Protein AF-A0A812X4E8-F1 (afdb_monomer_lite)

Structure (mmCIF, N/CA/C/O backbone):
data_AF-A0A812X4E8-F1
#
_entry.id   AF-A0A812X4E8-F1
#
loop_
_atom_site.group_PDB
_atom_site.id
_atom_site.type_symbol
_atom_site.label_atom_id
_atom_site.label_alt_id
_atom_site.label_comp_id
_atom_site.label_asym_id
_atom_site.label_entity_id
_atom_site.label_seq_id
_atom_site.pdbx_PDB_ins_code
_atom_site.Cartn_x
_atom_site.Cartn_y
_atom_site.Cartn_z
_atom_site.occupancy
_atom_site.B_iso_or_equiv
_atom_site.auth_seq_id
_atom_site.auth_comp_id
_atom_site.auth_asym_id
_atom_site.auth_atom_id
_atom_site.pdbx_PDB_model_num
ATOM 1 N N . PRO A 1 1 ? -11.364 15.579 7.962 1.00 72.31 1 PRO A N 1
ATOM 2 C CA . PRO A 1 1 ? -11.335 14.097 8.031 1.00 72.31 1 PRO A CA 1
ATOM 3 C C . PRO A 1 1 ? -11.222 13.561 6.602 1.00 72.31 1 PRO A C 1
ATOM 5 O O . PRO A 1 1 ? -11.604 14.289 5.688 1.00 72.31 1 PRO A O 1
ATOM 8 N N . PHE A 1 2 ? -10.672 12.362 6.414 1.00 85.88 2 PHE A N 1
ATOM 9 C CA . PHE A 1 2 ? -10.497 11.747 5.096 1.00 85.88 2 PHE A CA 1
ATOM 10 C C . PHE A 1 2 ? -10.961 10.290 5.150 1.00 85.88 2 PHE A C 1
ATOM 12 O O . PHE A 1 2 ? -10.581 9.568 6.069 1.00 85.88 2 PHE A O 1
ATOM 19 N N . ASP A 1 3 ? -11.731 9.860 4.152 1.00 88.94 3 ASP A N 1
ATOM 20 C CA . ASP A 1 3 ? -12.248 8.486 4.047 1.00 88.94 3 ASP A CA 1
ATOM 21 C C . ASP A 1 3 ? -11.206 7.499 3.497 1.00 88.94 3 ASP A C 1
ATOM 23 O O . ASP A 1 3 ? -11.354 6.279 3.611 1.00 88.94 3 ASP A O 1
ATOM 27 N N . GLY A 1 4 ? -10.120 8.010 2.916 1.00 92.38 4 GLY A N 1
ATOM 28 C CA . GLY A 1 4 ? -9.030 7.186 2.427 1.00 92.38 4 GLY A CA 1
ATOM 29 C C . GLY A 1 4 ? -7.726 7.939 2.207 1.00 92.38 4 GLY A C 1
ATOM 30 O O . GLY A 1 4 ? -7.680 9.170 2.226 1.00 92.38 4 GLY A O 1
ATOM 31 N N . ILE A 1 5 ? -6.655 7.173 2.011 1.00 95.38 5 ILE A N 1
ATOM 32 C CA . ILE A 1 5 ? -5.296 7.667 1.796 1.00 95.38 5 ILE A CA 1
ATOM 33 C C . ILE A 1 5 ? -4.703 6.970 0.577 1.00 95.38 5 ILE A C 1
ATOM 35 O O . ILE A 1 5 ? -4.732 5.746 0.482 1.00 95.38 5 ILE A O 1
ATOM 39 N N . LEU A 1 6 ? -4.100 7.749 -0.318 1.00 97.38 6 LEU A N 1
ATOM 40 C CA . LEU A 1 6 ? -3.219 7.244 -1.363 1.00 97.38 6 LEU A CA 1
ATOM 41 C C . LEU A 1 6 ? -1.789 7.677 -1.044 1.00 97.38 6 LEU A C 1
ATOM 43 O O . LEU A 1 6 ? -1.510 8.867 -0.902 1.00 97.38 6 LEU A O 1
ATOM 47 N N . GLY A 1 7 ? -0.887 6.708 -0.930 1.00 98.19 7 GLY A N 1
ATOM 48 C CA . GLY A 1 7 ? 0.544 6.926 -0.783 1.00 98.19 7 GLY A CA 1
ATOM 49 C C . GLY A 1 7 ? 1.294 6.375 -1.989 1.00 98.19 7 GLY A C 1
ATOM 50 O O . GLY A 1 7 ? 1.042 5.251 -2.410 1.00 98.19 7 GLY A O 1
ATOM 51 N N . PHE A 1 8 ? 2.248 7.144 -2.512 1.00 98.62 8 PHE A N 1
ATOM 52 C CA . PHE A 1 8 ? 3.205 6.688 -3.521 1.00 98.62 8 PHE A CA 1
ATOM 53 C C . PHE A 1 8 ? 4.630 6.798 -2.979 1.00 98.62 8 PHE A C 1
ATOM 55 O O . PHE A 1 8 ? 4.967 7.796 -2.332 1.00 98.62 8 PHE A O 1
ATOM 62 N N . SER A 1 9 ? 5.463 5.786 -3.230 1.00 98.25 9 SER A N 1
ATOM 63 C CA . SER A 1 9 ? 6.865 5.750 -2.806 1.00 98.25 9 SER A CA 1
ATOM 64 C C . SER A 1 9 ? 6.991 6.007 -1.294 1.00 98.25 9 SER A C 1
ATOM 66 O O . SER A 1 9 ? 6.377 5.299 -0.496 1.00 98.25 9 SER A O 1
ATOM 68 N N . GLN A 1 10 ? 7.699 7.055 -0.862 1.00 97.88 10 GLN A N 1
ATOM 69 C CA . GLN A 1 10 ? 7.793 7.443 0.554 1.00 97.88 10 GLN A CA 1
ATOM 70 C C . GLN A 1 10 ? 6.436 7.704 1.225 1.00 97.88 10 GLN A C 1
ATOM 72 O O . GLN A 1 10 ? 6.289 7.425 2.413 1.00 97.88 10 GLN A O 1
ATOM 77 N N . GLY A 1 11 ? 5.428 8.167 0.482 1.00 98.50 11 GLY A N 1
ATOM 78 C CA . GLY A 1 11 ? 4.069 8.290 1.007 1.00 98.50 11 GLY A CA 1
ATOM 79 C C . GLY A 1 11 ? 3.469 6.927 1.363 1.00 98.50 11 GLY A C 1
ATOM 80 O O . GLY A 1 11 ? 2.862 6.783 2.420 1.00 98.50 11 GLY A O 1
ATOM 81 N N . ALA A 1 12 ? 3.697 5.905 0.533 1.00 98.62 12 ALA A N 1
ATOM 82 C CA . ALA A 1 12 ? 3.252 4.540 0.813 1.00 98.62 12 ALA A CA 1
ATOM 83 C C . ALA A 1 12 ? 4.010 3.928 2.005 1.00 98.62 12 ALA A C 1
ATOM 85 O O . ALA A 1 12 ? 3.405 3.280 2.857 1.00 98.62 12 ALA A O 1
ATOM 86 N N . ILE A 1 13 ? 5.318 4.195 2.105 1.00 98.69 13 ILE A N 1
ATOM 87 C CA . ILE A 1 13 ? 6.164 3.772 3.235 1.00 98.69 13 ILE A CA 1
ATOM 88 C C . ILE A 1 13 ? 5.658 4.382 4.551 1.00 98.69 13 ILE A C 1
ATOM 90 O O . ILE A 1 13 ? 5.546 3.685 5.560 1.00 98.69 13 ILE A O 1
ATOM 94 N N . LEU A 1 14 ? 5.317 5.674 4.541 1.00 98.25 14 LEU A N 1
ATOM 95 C CA . LEU A 1 14 ? 4.765 6.361 5.705 1.00 98.25 14 LEU A CA 1
ATOM 96 C C . LEU A 1 14 ? 3.413 5.770 6.115 1.00 98.25 14 LEU A C 1
ATOM 98 O O . LEU A 1 14 ? 3.205 5.498 7.294 1.00 98.25 14 LEU A O 1
ATOM 102 N N . VAL A 1 15 ? 2.509 5.530 5.161 1.00 97.12 15 VAL A N 1
ATOM 103 C CA . VAL A 1 15 ? 1.204 4.914 5.450 1.00 97.12 15 VAL A CA 1
ATOM 104 C C . VAL A 1 15 ? 1.375 3.527 6.068 1.00 97.12 15 VAL A C 1
ATOM 106 O O . VAL A 1 15 ? 0.732 3.236 7.074 1.00 97.12 15 VAL A O 1
ATOM 109 N N . ALA A 1 16 ? 2.283 2.701 5.541 1.00 97.69 16 ALA A N 1
ATOM 110 C CA . ALA A 1 16 ? 2.591 1.394 6.120 1.00 97.69 16 ALA A CA 1
ATOM 111 C C . ALA A 1 16 ? 3.087 1.503 7.574 1.00 97.69 16 ALA A C 1
ATOM 113 O O . ALA A 1 16 ? 2.642 0.743 8.434 1.00 97.69 16 ALA A O 1
ATOM 114 N N . ALA A 1 17 ? 3.945 2.482 7.876 1.00 97.38 17 ALA A N 1
ATOM 115 C CA . ALA A 1 17 ? 4.387 2.743 9.245 1.00 97.38 17 ALA A CA 1
ATOM 116 C C . ALA A 1 17 ? 3.232 3.186 10.160 1.00 97.38 17 ALA A C 1
ATOM 118 O O . ALA A 1 17 ? 3.103 2.678 11.269 1.00 97.38 17 ALA A O 1
ATOM 119 N N . LEU A 1 18 ? 2.355 4.083 9.696 1.00 94.94 18 LEU A N 1
ATOM 120 C CA . LEU A 1 18 ? 1.186 4.533 10.466 1.00 94.94 18 LEU A CA 1
ATOM 121 C C . LEU A 1 18 ? 0.223 3.380 10.777 1.00 94.94 18 LEU A C 1
ATOM 123 O O . LEU A 1 18 ? -0.340 3.322 11.870 1.00 94.94 18 LEU A O 1
ATOM 127 N N . VAL A 1 19 ? 0.055 2.449 9.836 1.00 94.88 19 VAL A N 1
ATOM 128 C CA . VAL A 1 19 ? -0.722 1.221 10.041 1.00 94.88 19 VAL A CA 1
ATOM 129 C C . VAL A 1 19 ? -0.074 0.323 11.098 1.00 94.88 19 VAL A C 1
ATOM 131 O O . VAL A 1 19 ? -0.766 -0.144 12.007 1.00 94.88 19 VAL A O 1
ATOM 134 N N . ALA A 1 20 ? 1.237 0.095 11.001 1.00 95.44 20 ALA A N 1
ATOM 135 C CA . ALA A 1 20 ? 1.982 -0.745 11.938 1.00 95.44 20 ALA A CA 1
ATOM 136 C C . ALA A 1 20 ? 1.963 -0.177 13.367 1.00 95.44 20 ALA A C 1
ATOM 138 O O . ALA A 1 20 ? 1.757 -0.912 14.326 1.00 95.44 20 ALA A O 1
ATOM 139 N N . LEU A 1 21 ? 2.061 1.147 13.505 1.00 93.88 21 LEU A N 1
ATOM 140 C CA . LEU A 1 21 ? 1.963 1.862 14.782 1.00 93.88 21 LEU A CA 1
ATOM 141 C C . LEU A 1 21 ? 0.524 1.983 15.318 1.00 93.88 21 LEU A C 1
ATOM 143 O O . LEU A 1 21 ? 0.309 2.448 16.438 1.00 93.88 21 LEU A O 1
ATOM 147 N N . GLY A 1 22 ? -0.476 1.606 14.517 1.00 91.31 22 GLY A N 1
ATOM 148 C CA . GLY A 1 22 ? -1.890 1.727 14.866 1.00 91.31 22 GLY A CA 1
ATOM 149 C C . GLY A 1 22 ? -2.421 3.158 14.906 1.00 91.31 22 GLY A C 1
ATOM 150 O O . GLY A 1 22 ? -3.504 3.385 15.438 1.00 91.31 22 GLY A O 1
ATOM 151 N N . GLU A 1 23 ? -1.717 4.126 14.316 1.00 90.56 23 GLU A N 1
ATOM 152 C CA . GLU A 1 23 ? -2.138 5.535 14.293 1.00 90.56 23 GLU A CA 1
ATOM 153 C C . GLU A 1 23 ? -3.450 5.738 13.526 1.00 90.56 23 GLU A C 1
ATOM 155 O O . GLU A 1 23 ? -4.238 6.614 13.870 1.00 90.56 23 GLU A O 1
ATOM 160 N N . LEU A 1 24 ? -3.733 4.891 12.529 1.00 87.50 24 LEU A N 1
ATOM 161 C CA . LEU A 1 24 ? -4.998 4.940 11.782 1.00 87.50 24 LEU A CA 1
ATOM 162 C C . LEU A 1 24 ? -6.193 4.367 12.565 1.00 87.50 24 LEU A C 1
ATOM 164 O O . LEU A 1 24 ? -7.330 4.513 12.127 1.00 87.50 24 LEU A O 1
ATOM 168 N N . ARG A 1 25 ? -5.943 3.705 13.702 1.00 81.31 25 ARG A N 1
ATOM 169 C CA . ARG A 1 25 ? -6.965 3.088 14.566 1.00 81.31 25 ARG A CA 1
ATOM 170 C C . ARG A 1 25 ? -7.281 3.931 15.804 1.00 81.31 25 ARG A C 1
ATOM 172 O O . ARG A 1 25 ? -8.288 3.683 16.459 1.00 81.31 25 ARG A O 1
ATOM 179 N N . LYS A 1 26 ? -6.424 4.898 16.144 1.00 81.25 26 LYS A N 1
ATOM 180 C CA . LYS A 1 26 ? -6.626 5.780 17.298 1.00 81.25 26 LYS A CA 1
ATOM 181 C C . LYS A 1 26 ? -7.751 6.774 17.024 1.00 81.25 26 LYS A C 1
ATOM 183 O O . LYS A 1 26 ? -7.888 7.277 15.907 1.00 81.25 26 LYS A O 1
ATOM 188 N N . ASP A 1 27 ? -8.508 7.096 18.069 1.00 73.31 27 ASP A N 1
ATOM 189 C CA . ASP A 1 27 ? -9.507 8.160 18.022 1.00 73.31 27 ASP A CA 1
ATOM 190 C C . ASP A 1 27 ? -8.862 9.471 17.551 1.00 73.31 27 ASP A C 1
ATOM 192 O O . ASP A 1 27 ? -7.806 9.881 18.039 1.00 73.31 27 ASP A O 1
ATOM 196 N N . GLY A 1 28 ? -9.487 10.136 16.578 1.00 73.38 28 GLY A N 1
ATOM 197 C CA . GLY A 1 28 ? -8.980 11.393 16.035 1.00 73.38 28 GLY A CA 1
ATOM 198 C C . GLY A 1 28 ? -9.291 11.596 14.557 1.00 73.38 28 GLY A C 1
ATOM 199 O O . GLY A 1 28 ? -10.146 10.935 13.971 1.00 73.38 28 GLY A O 1
ATOM 200 N N . ALA A 1 29 ? -8.572 12.533 13.935 1.00 70.44 29 ALA A N 1
ATOM 201 C CA . ALA A 1 29 ? -8.821 12.956 12.554 1.00 70.44 29 ALA A CA 1
ATOM 202 C C . ALA A 1 29 ? -8.690 11.822 11.517 1.00 70.44 29 ALA A C 1
ATOM 204 O O . ALA A 1 29 ? -9.258 11.936 10.430 1.00 70.44 29 ALA A O 1
ATOM 205 N N . MET A 1 30 ? -7.964 10.748 11.857 1.00 73.88 30 MET A N 1
ATOM 206 C CA . MET A 1 30 ? -7.697 9.601 10.984 1.00 73.88 30 MET A CA 1
ATOM 207 C C . MET A 1 30 ? -8.616 8.395 11.229 1.00 73.88 30 MET A C 1
ATOM 209 O O . MET A 1 30 ? -8.627 7.490 10.403 1.00 73.88 30 MET A O 1
ATOM 213 N N . ALA A 1 31 ? -9.448 8.407 12.278 1.00 77.06 31 ALA A N 1
ATOM 214 C CA . ALA A 1 31 ? -10.345 7.293 12.622 1.00 77.06 31 ALA A CA 1
ATOM 215 C C . ALA A 1 31 ? -11.436 7.018 11.563 1.00 77.06 31 ALA A C 1
ATOM 217 O O . ALA A 1 31 ? -12.043 5.949 11.532 1.00 77.06 31 ALA A O 1
ATOM 218 N N . SER A 1 32 ? -11.691 7.994 10.685 1.00 82.69 32 SER A N 1
ATOM 219 C CA . SER A 1 32 ? -12.632 7.874 9.560 1.00 82.69 32 SER A CA 1
ATOM 220 C C . SER A 1 32 ? -12.027 7.201 8.325 1.00 82.69 32 SER A C 1
ATOM 222 O O . SER A 1 32 ? -12.764 6.895 7.395 1.00 82.69 32 SER A O 1
ATOM 224 N N . CYS A 1 33 ? -10.719 6.929 8.304 1.00 89.12 33 CYS A N 1
ATOM 225 C CA . CYS A 1 33 ? -10.062 6.331 7.148 1.00 89.12 33 CYS A CA 1
ATOM 226 C C . CYS A 1 33 ? -10.489 4.866 6.964 1.00 89.12 33 CYS A C 1
ATOM 228 O O . CYS A 1 33 ? -10.263 4.022 7.834 1.00 89.12 33 CYS A O 1
ATOM 230 N N . LYS A 1 34 ? -11.092 4.562 5.812 1.00 90.44 34 LYS A N 1
ATOM 231 C CA . LYS A 1 34 ? -11.582 3.227 5.440 1.00 90.44 34 LYS A CA 1
ATOM 232 C C . LYS A 1 34 ? -10.833 2.606 4.270 1.00 90.44 34 LYS A C 1
ATOM 234 O O . LYS A 1 34 ? -10.939 1.398 4.087 1.00 90.44 34 LYS A O 1
ATOM 239 N N . SER A 1 35 ? -10.114 3.392 3.469 1.00 94.88 35 SER A N 1
ATOM 240 C CA . SER A 1 35 ? -9.481 2.900 2.238 1.00 94.88 35 SER A CA 1
ATOM 241 C C . SER A 1 35 ? -8.029 3.356 2.110 1.00 94.88 35 SER A C 1
ATOM 243 O O . SER A 1 35 ? -7.734 4.535 2.269 1.00 94.88 35 SER A O 1
ATOM 245 N N . LEU A 1 36 ? -7.121 2.442 1.777 1.00 97.00 36 LEU A N 1
ATOM 246 C CA . LEU A 1 36 ? -5.703 2.718 1.563 1.00 97.00 36 LEU A CA 1
ATOM 247 C C . LEU A 1 36 ? -5.277 2.268 0.163 1.00 97.00 36 LEU A C 1
ATOM 249 O O . LEU A 1 36 ? -5.563 1.145 -0.240 1.00 97.00 36 LEU A O 1
ATOM 253 N N . ILE A 1 37 ? -4.542 3.110 -0.556 1.00 98.44 37 ILE A N 1
ATOM 254 C CA . ILE A 1 37 ? -3.853 2.740 -1.797 1.00 98.44 37 ILE A CA 1
ATOM 255 C C . ILE A 1 37 ? -2.361 2.983 -1.582 1.00 98.44 37 ILE A C 1
ATOM 257 O O . ILE A 1 37 ? -1.950 4.106 -1.293 1.00 98.44 37 ILE A O 1
ATOM 261 N N . LEU A 1 38 ? -1.552 1.931 -1.688 1.00 98.69 38 LEU A N 1
ATOM 262 C CA . LEU A 1 38 ? -0.110 1.969 -1.461 1.00 98.69 38 LEU A CA 1
ATOM 263 C C . LEU A 1 38 ? 0.613 1.590 -2.754 1.00 98.69 38 LEU A C 1
ATOM 265 O O . LEU A 1 38 ? 0.645 0.424 -3.141 1.00 98.69 38 LEU A O 1
ATOM 269 N N . ALA A 1 39 ? 1.206 2.576 -3.418 1.00 98.56 39 ALA A N 1
ATOM 270 C CA . ALA A 1 39 ? 1.924 2.390 -4.671 1.00 98.56 39 ALA A CA 1
ATOM 271 C C . ALA A 1 39 ? 3.441 2.444 -4.464 1.00 98.56 39 ALA A C 1
ATOM 273 O O . ALA A 1 39 ? 3.960 3.411 -3.899 1.00 98.56 39 ALA A O 1
ATOM 274 N N . GLY A 1 40 ? 4.159 1.417 -4.930 1.00 98.12 40 GLY A N 1
ATOM 275 C CA . GLY A 1 40 ? 5.627 1.387 -4.889 1.00 98.12 40 GLY A CA 1
ATOM 276 C C . GLY A 1 40 ? 6.195 1.484 -3.469 1.00 98.12 40 GLY A C 1
ATOM 277 O O . GLY A 1 40 ? 7.144 2.231 -3.228 1.00 98.12 40 GLY A O 1
ATOM 278 N N . ALA A 1 41 ? 5.571 0.805 -2.502 1.00 98.50 41 ALA A N 1
ATOM 279 C CA . ALA A 1 41 ? 6.019 0.810 -1.113 1.00 98.50 41 ALA A CA 1
ATOM 280 C C . ALA A 1 41 ? 7.325 0.021 -0.924 1.00 98.50 41 ALA A C 1
ATOM 282 O O . ALA A 1 41 ? 7.627 -0.916 -1.654 1.00 98.50 41 ALA A O 1
ATOM 283 N N . ALA A 1 42 ? 8.055 0.350 0.133 1.00 98.50 42 ALA A N 1
ATOM 284 C CA . ALA A 1 42 ? 9.109 -0.485 0.693 1.00 98.50 42 ALA A CA 1
ATOM 285 C C . ALA A 1 42 ? 8.871 -0.638 2.197 1.00 98.50 42 ALA A C 1
ATOM 287 O O . ALA A 1 42 ? 8.111 0.125 2.800 1.00 98.50 42 ALA A O 1
ATOM 288 N N . VAL A 1 43 ? 9.536 -1.607 2.821 1.00 98.31 43 VAL A N 1
ATOM 289 C CA . VAL A 1 43 ? 9.423 -1.778 4.270 1.00 98.31 43 VAL A CA 1
ATOM 290 C C . VAL A 1 43 ? 9.982 -0.530 4.971 1.00 98.31 43 VAL A C 1
ATOM 292 O O . VAL A 1 43 ? 11.141 -0.172 4.726 1.00 98.31 43 VAL A O 1
ATOM 295 N N . PRO A 1 44 ? 9.210 0.143 5.844 1.00 97.19 44 PRO A N 1
ATOM 296 C CA . PRO A 1 44 ? 9.685 1.305 6.583 1.00 97.19 44 PRO A CA 1
ATOM 297 C C . PRO A 1 44 ? 10.864 0.924 7.481 1.00 97.19 44 PRO A C 1
ATOM 299 O O . PRO A 1 44 ? 10.709 0.221 8.473 1.00 97.19 44 PRO A O 1
ATOM 302 N N . GLY A 1 45 ? 12.060 1.406 7.134 1.00 96.44 45 GLY A N 1
ATOM 303 C CA . GLY A 1 45 ? 13.314 1.011 7.782 1.00 96.44 45 GLY A CA 1
ATOM 304 C C . GLY A 1 45 ? 13.310 1.121 9.315 1.00 96.44 45 GLY A C 1
ATOM 305 O O . GLY A 1 45 ? 13.638 0.130 9.968 1.00 96.44 45 GLY A O 1
ATOM 306 N N . PRO A 1 46 ? 12.918 2.272 9.895 1.00 97.25 46 PRO A N 1
ATOM 307 C CA . PRO A 1 46 ? 12.815 2.441 11.347 1.00 97.25 46 PRO A CA 1
ATOM 308 C C . PRO A 1 46 ? 11.718 1.604 12.017 1.00 97.25 46 PRO A C 1
ATOM 310 O O . PRO A 1 46 ? 11.777 1.423 13.226 1.00 97.25 46 PRO A O 1
ATOM 313 N N . PHE A 1 47 ? 10.744 1.105 11.247 1.00 97.56 47 PHE A N 1
ATOM 314 C CA . PHE A 1 47 ? 9.546 0.420 11.746 1.00 97.56 47 PHE A CA 1
ATOM 315 C C . PHE A 1 47 ? 9.430 -1.027 11.233 1.00 97.56 47 PHE A C 1
ATOM 317 O O . PHE A 1 47 ? 8.337 -1.582 11.120 1.00 97.56 47 PHE A O 1
ATOM 324 N N . ARG A 1 48 ? 10.561 -1.650 10.861 1.00 97.62 48 ARG A N 1
ATOM 325 C CA . ARG A 1 48 ? 10.589 -3.033 10.346 1.00 97.62 48 ARG A CA 1
ATOM 326 C C . ARG A 1 48 ? 10.010 -4.034 11.339 1.00 97.62 48 ARG A C 1
ATOM 328 O O . ARG A 1 48 ? 9.322 -4.964 10.934 1.00 97.62 48 ARG A O 1
ATOM 335 N N . ARG A 1 49 ? 10.302 -3.847 12.628 1.00 97.88 49 ARG A N 1
ATOM 336 C CA . ARG A 1 49 ? 9.816 -4.732 13.687 1.00 97.88 49 ARG A CA 1
ATOM 337 C C . ARG A 1 49 ? 8.295 -4.659 13.786 1.00 97.88 49 ARG A C 1
ATOM 339 O O . ARG A 1 49 ? 7.642 -5.689 13.796 1.00 97.88 49 ARG A O 1
ATOM 346 N N . GLU A 1 50 ? 7.745 -3.455 13.779 1.00 97.69 50 GLU A N 1
ATOM 347 C CA . GLU A 1 50 ? 6.312 -3.199 13.875 1.00 97.69 50 GLU A CA 1
ATOM 348 C C . GLU A 1 50 ? 5.568 -3.765 12.651 1.00 97.69 50 GLU A C 1
ATOM 350 O O . GLU A 1 50 ? 4.462 -4.279 12.780 1.00 97.69 50 GLU A O 1
ATOM 355 N N . ILE A 1 51 ? 6.185 -3.743 11.462 1.00 97.75 51 ILE A N 1
ATOM 356 C CA . ILE A 1 51 ? 5.652 -4.414 10.262 1.00 97.75 51 ILE A CA 1
ATOM 357 C C . ILE A 1 51 ? 5.614 -5.937 10.434 1.00 97.75 51 ILE A C 1
ATOM 359 O O . ILE A 1 51 ? 4.617 -6.562 10.074 1.00 97.75 51 ILE A O 1
ATOM 363 N N . ALA A 1 52 ? 6.668 -6.539 10.990 1.00 97.19 52 ALA A N 1
ATOM 364 C CA . ALA A 1 52 ? 6.704 -7.976 11.254 1.00 97.19 52 ALA A CA 1
ATOM 365 C C . ALA A 1 52 ? 5.660 -8.385 12.310 1.00 97.19 52 ALA A C 1
ATOM 367 O O . ALA A 1 52 ? 4.880 -9.305 12.077 1.00 97.19 52 ALA A O 1
ATOM 368 N N . GLU A 1 53 ? 5.574 -7.646 13.418 1.00 96.88 53 GLU A N 1
ATOM 369 C CA . GLU A 1 53 ? 4.573 -7.851 14.476 1.00 96.88 53 GLU A CA 1
ATOM 370 C C . GLU A 1 53 ? 3.138 -7.694 13.940 1.00 96.88 53 GLU A C 1
ATOM 372 O O . GLU A 1 53 ? 2.239 -8.473 14.273 1.00 96.88 53 GLU A O 1
ATOM 377 N N . LEU A 1 54 ? 2.908 -6.721 13.052 1.00 96.00 54 LEU A N 1
ATOM 378 C CA . LEU A 1 54 ? 1.625 -6.551 12.372 1.00 96.00 54 LEU A CA 1
ATOM 379 C C . LEU A 1 54 ? 1.285 -7.757 11.482 1.00 96.00 54 LEU A C 1
ATOM 381 O O . LEU A 1 54 ? 0.141 -8.217 11.463 1.00 96.00 54 LEU A O 1
ATOM 385 N N . ALA A 1 55 ? 2.267 -8.276 10.741 1.00 95.75 55 ALA A N 1
ATOM 386 C CA . ALA A 1 55 ? 2.074 -9.442 9.888 1.00 95.75 55 ALA A CA 1
ATOM 387 C C . ALA A 1 55 ? 1.695 -10.693 10.696 1.00 95.75 55 ALA A C 1
ATOM 389 O O . ALA A 1 55 ? 0.815 -11.436 10.261 1.00 95.75 55 ALA A O 1
ATOM 390 N N . GLU A 1 56 ? 2.321 -10.892 11.859 1.00 95.69 56 GLU A N 1
ATOM 391 C CA . GLU A 1 56 ? 2.065 -12.016 12.768 1.00 95.69 56 GLU A CA 1
ATOM 392 C C . GLU A 1 56 ? 0.712 -11.914 13.478 1.00 95.69 56 GLU A C 1
ATOM 394 O O . GLU A 1 56 ? -0.035 -12.889 13.537 1.00 95.69 56 GLU A O 1
ATOM 399 N N . SER A 1 57 ? 0.385 -10.734 14.010 1.00 93.38 57 SER A N 1
ATOM 400 C CA . SER A 1 57 ? -0.863 -10.510 14.750 1.00 93.38 57 SER A CA 1
ATOM 401 C C . SER A 1 57 ? -2.098 -10.500 13.851 1.00 93.38 57 SER A C 1
ATOM 403 O O . SER A 1 57 ? -3.177 -10.910 14.277 1.00 93.38 57 SER A O 1
ATOM 405 N N . GLY A 1 58 ? -1.962 -9.999 12.621 1.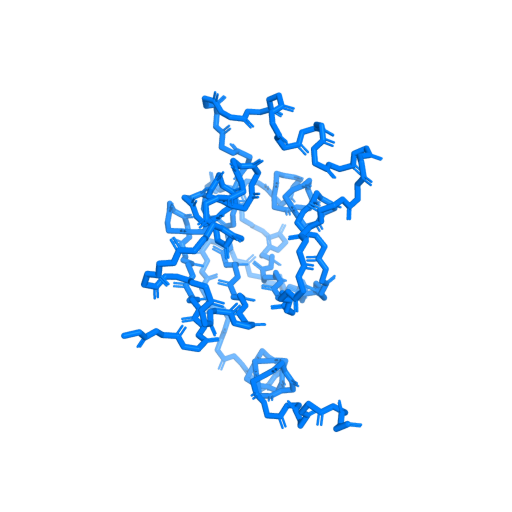00 87.06 58 GLY A N 1
ATOM 406 C CA . GLY A 1 58 ? -3.083 -9.794 11.709 1.00 87.06 58 GLY A CA 1
ATOM 407 C C . GLY A 1 58 ? -4.020 -8.644 12.101 1.00 87.06 58 GLY A C 1
ATOM 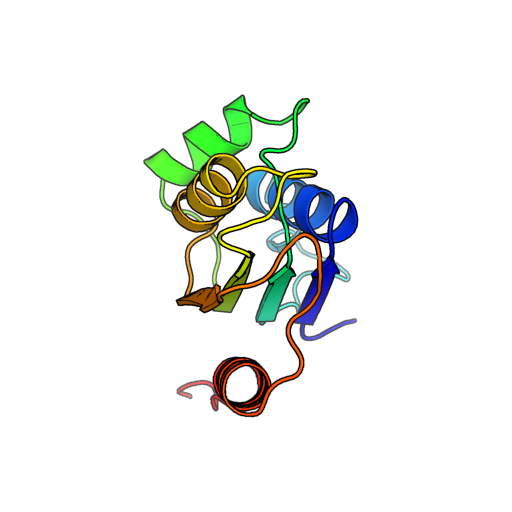408 O O . GLY A 1 58 ? -4.973 -8.388 11.363 1.00 87.06 58 GLY A O 1
ATOM 409 N N . ASP A 1 59 ? -3.756 -7.922 13.199 1.00 85.00 59 ASP A N 1
ATOM 410 C CA . ASP A 1 59 ? -4.573 -6.791 13.663 1.00 85.00 59 ASP A CA 1
ATOM 411 C C . ASP A 1 59 ? -4.309 -5.530 12.830 1.00 85.00 59 ASP A C 1
ATOM 413 O O . ASP A 1 59 ? -3.653 -4.563 13.225 1.00 85.00 59 ASP A O 1
ATOM 417 N N . ARG A 1 60 ? -4.810 -5.572 11.600 1.00 81.56 60 ARG A N 1
ATOM 418 C CA . ARG A 1 60 ? -4.596 -4.534 10.593 1.00 81.56 60 ARG A CA 1
ATOM 419 C C . ARG A 1 60 ? -5.570 -3.379 10.769 1.00 81.56 60 ARG A C 1
ATOM 421 O O . ARG A 1 60 ? -5.269 -2.277 10.341 1.00 81.56 60 ARG A O 1
ATOM 428 N N . GLY A 1 61 ? -6.660 -3.552 11.508 1.00 82.56 61 GLY A N 1
ATOM 429 C CA . GLY A 1 61 ? -7.778 -2.610 11.550 1.00 82.56 61 GLY A CA 1
ATOM 430 C C . GLY A 1 61 ? -8.815 -2.892 10.461 1.00 82.56 61 GLY A C 1
ATOM 431 O O . GLY A 1 61 ? -8.695 -3.843 9.695 1.00 82.56 61 GLY A O 1
ATOM 432 N N . GLY A 1 62 ? -9.866 -2.070 10.417 1.00 86.12 62 GLY A N 1
ATOM 433 C CA . GLY A 1 62 ? -11.036 -2.283 9.553 1.00 86.12 62 GLY A CA 1
ATOM 434 C C . GLY A 1 62 ? -10.986 -1.600 8.184 1.00 86.12 62 GLY A C 1
ATOM 435 O O . GLY A 1 62 ? -12.034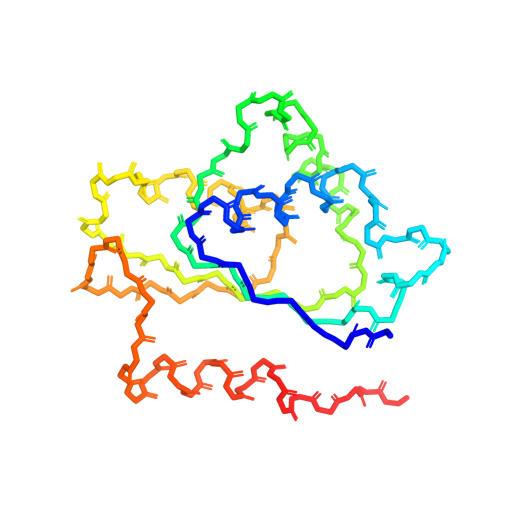 -1.431 7.567 1.00 86.12 62 GLY A O 1
ATOM 436 N N . PHE A 1 63 ? -9.821 -1.137 7.728 1.00 90.56 63 PHE A N 1
ATOM 437 C CA . PHE A 1 63 ? -9.697 -0.505 6.413 1.00 90.56 63 PHE A CA 1
ATOM 438 C C . PHE A 1 63 ? -9.460 -1.535 5.304 1.00 90.56 63 PHE A C 1
ATOM 440 O O . PHE A 1 63 ? -8.899 -2.610 5.511 1.00 90.56 63 PHE A O 1
ATOM 447 N N . ARG A 1 64 ? -9.858 -1.169 4.090 1.00 94.00 64 ARG A N 1
ATOM 448 C CA . ARG A 1 64 ? -9.567 -1.888 2.852 1.00 94.00 64 ARG A CA 1
ATOM 449 C C . ARG A 1 64 ? -8.290 -1.317 2.260 1.00 94.00 64 ARG A C 1
ATOM 451 O O . ARG A 1 64 ? -8.142 -0.101 2.201 1.00 94.00 64 ARG A O 1
ATOM 458 N N . ALA A 1 65 ? -7.385 -2.166 1.801 1.00 97.06 65 ALA A N 1
ATOM 459 C CA . ALA A 1 65 ? -6.134 -1.724 1.202 1.00 97.06 65 ALA A CA 1
ATOM 460 C C . ALA A 1 65 ? -5.952 -2.320 -0.196 1.00 97.06 65 ALA A C 1
ATOM 462 O O . ALA A 1 65 ? -6.357 -3.455 -0.444 1.00 97.06 65 ALA A O 1
ATOM 463 N N . LEU A 1 66 ? -5.323 -1.554 -1.082 1.00 98.56 66 LEU A N 1
ATOM 464 C CA . LEU A 1 66 ? -4.820 -2.000 -2.375 1.00 98.56 66 LEU A CA 1
ATOM 465 C C . LEU A 1 66 ? -3.343 -1.630 -2.486 1.00 98.56 66 LEU A C 1
ATOM 467 O O . LEU A 1 66 ? -2.967 -0.474 -2.290 1.00 98.56 66 LEU A O 1
ATOM 471 N N . HIS A 1 67 ? -2.517 -2.605 -2.842 1.00 98.69 67 HIS A N 1
ATOM 472 C CA . HIS A 1 67 ? -1.089 -2.424 -3.079 1.00 98.69 67 HIS A CA 1
ATOM 473 C C . HIS A 1 67 ? -0.816 -2.512 -4.571 1.00 98.69 67 HIS A C 1
ATOM 475 O O . HIS A 1 67 ? -1.123 -3.536 -5.178 1.00 98.69 67 HIS A O 1
ATOM 481 N N . THR A 1 68 ? -0.222 -1.478 -5.163 1.00 98.62 68 THR A N 1
ATOM 482 C CA . THR A 1 68 ? 0.216 -1.530 -6.564 1.00 98.62 68 THR A CA 1
ATOM 483 C C . THR A 1 68 ? 1.722 -1.715 -6.641 1.00 98.62 68 THR A C 1
ATOM 485 O O . THR A 1 68 ? 2.484 -0.895 -6.116 1.00 98.62 68 THR A O 1
ATOM 488 N N . ILE A 1 69 ? 2.149 -2.794 -7.293 1.00 98.69 69 ILE A N 1
ATOM 489 C CA . ILE A 1 69 ? 3.538 -3.258 -7.288 1.00 98.69 69 ILE A CA 1
ATOM 490 C C . ILE A 1 69 ? 4.041 -3.387 -8.728 1.00 98.69 69 ILE A C 1
ATOM 492 O O . ILE A 1 69 ? 3.573 -4.242 -9.481 1.00 98.69 69 ILE A O 1
ATOM 496 N N . GLY A 1 70 ? 5.015 -2.556 -9.100 1.00 98.56 70 GLY A N 1
ATOM 497 C CA . GLY A 1 70 ? 5.712 -2.682 -10.377 1.00 98.56 70 GLY A CA 1
ATOM 498 C C . GLY A 1 70 ? 6.706 -3.840 -10.330 1.00 98.56 70 GLY A C 1
ATOM 499 O O . GLY A 1 70 ? 7.605 -3.857 -9.487 1.00 98.56 70 GLY A O 1
ATOM 500 N N . ARG A 1 71 ? 6.570 -4.830 -11.222 1.00 98.44 71 ARG A N 1
ATOM 501 C CA . ARG A 1 71 ? 7.480 -5.994 -11.268 1.00 98.44 71 ARG A CA 1
ATOM 502 C C . ARG A 1 71 ? 8.927 -5.612 -11.588 1.00 98.44 71 ARG A C 1
ATOM 504 O O . ARG A 1 71 ? 9.834 -6.359 -11.231 1.00 98.44 71 ARG A O 1
ATOM 511 N N . ALA A 1 72 ? 9.132 -4.486 -12.267 1.00 98.31 72 ALA A N 1
ATOM 512 C CA . ALA A 1 72 ? 10.434 -3.971 -12.674 1.00 98.31 72 ALA A CA 1
ATOM 513 C C . ALA A 1 72 ? 10.895 -2.774 -11.819 1.00 98.31 72 ALA A C 1
ATOM 515 O O . ALA A 1 72 ? 11.791 -2.037 -12.232 1.00 98.31 72 ALA A O 1
ATOM 516 N N . ASP A 1 73 ? 10.291 -2.544 -10.647 1.00 98.50 73 ASP A N 1
ATOM 517 C CA . ASP A 1 73 ? 10.714 -1.474 -9.742 1.00 98.50 73 ASP A CA 1
ATOM 518 C C . ASP A 1 73 ? 12.119 -1.758 -9.181 1.00 98.50 73 ASP A C 1
ATOM 520 O O . ASP A 1 73 ? 12.341 -2.710 -8.435 1.00 98.50 73 ASP A O 1
ATOM 524 N N . THR A 1 74 ? 13.089 -0.920 -9.551 1.00 98.06 74 THR A N 1
ATOM 525 C CA . THR A 1 7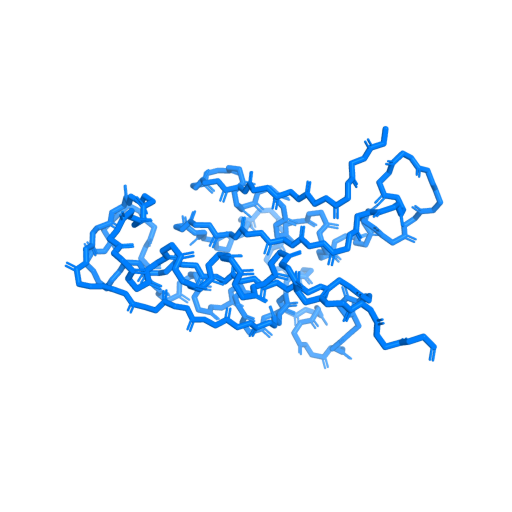4 ? 14.464 -0.977 -9.036 1.00 98.06 74 THR A CA 1
ATOM 526 C C . THR A 1 74 ? 14.742 0.057 -7.946 1.00 98.06 74 THR A C 1
ATOM 528 O O . THR A 1 74 ? 15.827 0.045 -7.369 1.00 98.06 74 THR A O 1
ATOM 531 N N . MET A 1 75 ? 13.814 0.986 -7.691 1.00 98.12 75 MET A N 1
ATOM 532 C CA . MET A 1 75 ? 13.946 1.995 -6.638 1.00 98.12 75 MET A CA 1
ATOM 533 C C . MET A 1 75 ? 13.469 1.427 -5.303 1.00 98.12 75 MET A C 1
ATOM 535 O O . MET A 1 75 ? 14.202 1.479 -4.319 1.00 98.12 75 MET A O 1
ATOM 539 N N . ASN A 1 76 ? 12.280 0.828 -5.305 1.00 97.75 76 ASN A N 1
ATOM 540 C CA . ASN A 1 76 ? 11.722 0.064 -4.200 1.00 97.75 76 ASN A CA 1
ATOM 541 C C . ASN A 1 76 ? 11.426 -1.358 -4.700 1.00 97.75 76 ASN A C 1
ATOM 543 O O . ASN A 1 76 ? 10.327 -1.607 -5.193 1.00 97.75 76 ASN A O 1
ATOM 547 N N . PRO A 1 77 ? 12.390 -2.295 -4.588 1.00 98.00 77 PRO A N 1
ATOM 548 C CA . PRO A 1 77 ? 12.227 -3.647 -5.110 1.00 98.00 77 PRO A CA 1
ATOM 549 C C . PRO A 1 77 ? 10.921 -4.315 -4.647 1.00 98.00 77 PRO A C 1
ATOM 551 O O . PRO A 1 77 ? 10.539 -4.175 -3.474 1.00 98.00 77 PRO A O 1
ATOM 554 N N . PRO A 1 78 ? 10.232 -5.054 -5.538 1.00 98.44 78 PRO A N 1
ATOM 555 C CA . PRO A 1 78 ? 8.873 -5.544 -5.311 1.00 98.44 78 PRO A CA 1
ATOM 556 C C . PRO A 1 78 ? 8.750 -6.470 -4.095 1.00 98.44 78 PRO A C 1
ATOM 558 O O . PRO A 1 78 ? 7.668 -6.606 -3.528 1.00 98.44 78 PRO A O 1
ATOM 561 N N . GLU A 1 79 ? 9.839 -7.091 -3.642 1.00 98.44 79 GLU A N 1
ATOM 562 C CA . GLU A 1 79 ? 9.883 -7.900 -2.422 1.00 98.44 79 GLU A CA 1
ATOM 563 C C . GLU A 1 79 ? 9.465 -7.092 -1.190 1.00 98.44 79 GLU A C 1
ATOM 565 O O . GLU A 1 79 ? 8.679 -7.580 -0.377 1.00 98.44 79 GLU A O 1
ATOM 570 N N . GLY A 1 80 ? 9.929 -5.843 -1.084 1.00 98.12 80 GLY A N 1
ATOM 571 C CA . GLY A 1 80 ? 9.580 -4.961 0.027 1.00 98.12 80 GLY A CA 1
ATOM 572 C C . GLY A 1 80 ? 8.111 -4.545 -0.011 1.00 98.12 80 GLY A C 1
ATOM 573 O O . GLY A 1 80 ? 7.439 -4.554 1.019 1.00 98.12 80 GLY A O 1
ATOM 574 N N . ALA A 1 81 ? 7.586 -4.247 -1.201 1.00 98.44 81 ALA A N 1
ATOM 575 C CA . ALA A 1 81 ? 6.169 -3.944 -1.383 1.00 98.44 81 ALA A CA 1
ATOM 576 C C . ALA A 1 81 ? 5.282 -5.152 -1.035 1.00 98.44 81 ALA A C 1
ATOM 578 O O . ALA A 1 81 ? 4.262 -5.001 -0.368 1.00 98.44 81 ALA A O 1
ATOM 579 N N . ARG A 1 82 ? 5.692 -6.368 -1.422 1.00 98.69 82 ARG A N 1
ATOM 580 C CA . ARG A 1 82 ? 4.993 -7.616 -1.072 1.00 98.69 82 ARG A CA 1
ATOM 581 C C . ARG A 1 82 ? 5.022 -7.892 0.427 1.00 98.69 82 ARG A C 1
ATOM 583 O O . ARG A 1 82 ? 4.039 -8.396 0.960 1.00 98.69 82 ARG A O 1
ATOM 590 N N . GLU A 1 83 ? 6.120 -7.585 1.111 1.00 98.38 83 GLU A N 1
ATOM 591 C CA . GLU A 1 83 ? 6.205 -7.697 2.571 1.00 98.38 83 GLU A CA 1
ATOM 592 C C . GLU A 1 83 ? 5.231 -6.731 3.255 1.00 98.38 83 GLU A C 1
ATOM 594 O O . GLU A 1 83 ? 4.441 -7.151 4.101 1.00 98.38 83 GLU A O 1
ATOM 599 N N . VAL A 1 84 ? 5.200 -5.472 2.810 1.00 98.44 84 VAL A N 1
ATOM 600 C CA . VAL A 1 84 ? 4.212 -4.488 3.272 1.00 98.44 84 VAL A CA 1
ATOM 601 C C . VAL A 1 84 ? 2.788 -4.969 2.994 1.00 98.44 84 VAL A C 1
ATOM 603 O O . VAL A 1 84 ? 1.954 -4.917 3.892 1.00 98.44 84 VAL A O 1
ATOM 606 N N . ALA A 1 85 ? 2.507 -5.503 1.804 1.00 98.25 85 ALA A N 1
ATOM 607 C CA . ALA A 1 85 ? 1.190 -6.033 1.459 1.00 98.25 85 ALA A CA 1
ATOM 608 C C . ALA A 1 85 ? 0.776 -7.207 2.353 1.00 98.25 85 ALA A C 1
ATOM 610 O O . ALA A 1 85 ? -0.366 -7.274 2.807 1.00 98.25 85 ALA A O 1
ATOM 611 N N . ARG A 1 86 ? 1.709 -8.112 2.676 1.00 97.56 86 ARG A N 1
ATOM 612 C CA . ARG A 1 86 ? 1.451 -9.204 3.624 1.00 97.56 86 ARG A CA 1
ATOM 613 C C . ARG A 1 86 ? 1.157 -8.688 5.020 1.00 97.56 86 ARG A C 1
ATOM 615 O O . ARG A 1 86 ? 0.291 -9.270 5.659 1.00 97.56 86 ARG A O 1
ATOM 622 N N . ALA A 1 87 ? 1.850 -7.650 5.482 1.00 97.31 87 ALA A N 1
ATOM 623 C CA . ALA A 1 87 ? 1.666 -7.091 6.818 1.00 97.31 87 ALA A CA 1
ATOM 624 C C . ALA A 1 87 ? 0.384 -6.259 6.935 1.00 97.31 87 ALA A C 1
ATOM 626 O O . ALA A 1 87 ? -0.434 -6.512 7.810 1.00 97.31 87 ALA A O 1
ATOM 627 N N . VAL A 1 88 ? 0.182 -5.303 6.025 1.00 96.75 88 VAL A N 1
ATOM 628 C CA . VAL A 1 88 ? -0.970 -4.386 5.993 1.00 96.75 88 VAL A CA 1
ATOM 629 C C . VAL A 1 88 ? -2.249 -5.096 5.541 1.00 96.75 88 VAL A C 1
ATOM 631 O O . VAL A 1 88 ? -3.341 -4.713 5.949 1.00 96.75 88 VAL A O 1
ATOM 634 N N . GLY A 1 89 ? -2.135 -6.156 4.739 1.00 95.94 89 GLY A N 1
ATOM 635 C CA . GLY A 1 89 ? -3.268 -6.847 4.129 1.00 95.94 89 GLY A CA 1
ATOM 636 C C . GLY A 1 89 ? -3.909 -6.082 2.987 1.00 95.94 89 GLY A C 1
ATOM 637 O O . GLY A 1 89 ? -3.445 -5.013 2.600 1.00 95.94 89 GLY A O 1
ATOM 638 N N . GLY A 1 90 ? -4.990 -6.652 2.460 1.00 94.94 90 GLY A N 1
ATOM 639 C CA . GLY A 1 90 ? -5.706 -6.111 1.313 1.00 94.94 90 GLY A CA 1
ATOM 640 C C . GLY A 1 90 ? -5.327 -6.778 -0.005 1.00 94.94 90 GLY A C 1
ATOM 641 O O . GLY A 1 90 ? -4.693 -7.833 -0.042 1.00 94.94 90 GLY A O 1
ATOM 642 N N . GLU A 1 91 ? -5.783 -6.161 -1.084 1.00 97.62 91 GLU A N 1
ATOM 643 C CA . GLU A 1 91 ? -5.631 -6.642 -2.452 1.00 97.62 91 GLU A CA 1
ATOM 644 C C . GLU A 1 91 ? -4.278 -6.204 -3.027 1.00 97.62 91 GLU A C 1
ATOM 646 O O . GLU A 1 91 ? -3.723 -5.174 -2.640 1.00 97.62 91 GLU A O 1
ATOM 651 N N . VAL A 1 92 ? -3.729 -6.989 -3.954 1.00 98.56 92 VAL A N 1
ATOM 652 C CA . VAL A 1 92 ? -2.459 -6.690 -4.627 1.00 98.56 92 VAL A CA 1
ATOM 653 C C . VAL A 1 92 ? -2.698 -6.648 -6.129 1.00 98.56 92 VAL A C 1
ATOM 655 O O . VAL A 1 92 ? -3.185 -7.616 -6.708 1.00 98.56 92 VAL A O 1
ATOM 658 N N . PHE A 1 93 ? -2.308 -5.542 -6.752 1.00 98.56 93 PHE A N 1
ATOM 659 C CA . PHE A 1 93 ? -2.269 -5.359 -8.195 1.00 98.56 93 PHE A CA 1
ATOM 660 C C . PHE A 1 93 ? -0.806 -5.265 -8.643 1.00 98.56 93 PHE A C 1
ATOM 662 O O . PHE A 1 93 ? -0.125 -4.268 -8.393 1.00 98.56 93 PHE A O 1
ATOM 669 N N . GLU A 1 94 ? -0.297 -6.326 -9.270 1.00 98.38 94 GLU A N 1
ATOM 670 C CA . GLU A 1 94 ? 1.043 -6.324 -9.866 1.00 98.38 94 GLU A CA 1
ATOM 671 C C . GLU A 1 94 ? 0.961 -5.986 -11.357 1.00 98.38 94 GLU A C 1
ATOM 673 O O . GLU A 1 94 ? 0.125 -6.548 -12.063 1.00 98.38 94 GLU A O 1
ATOM 678 N N . PHE A 1 95 ? 1.863 -5.135 -11.845 1.00 98.12 95 PHE A N 1
ATOM 679 C CA . PHE A 1 95 ? 1.903 -4.714 -13.248 1.00 98.12 95 PHE A CA 1
ATOM 680 C C . PHE A 1 95 ? 3.324 -4.745 -13.818 1.00 98.12 95 PHE A C 1
ATOM 682 O O . PHE A 1 95 ? 4.317 -4.710 -13.081 1.00 98.12 95 PHE A O 1
ATOM 689 N N . ASP A 1 96 ? 3.419 -4.803 -15.145 1.00 97.56 96 ASP A N 1
ATOM 690 C CA . ASP A 1 96 ? 4.682 -4.875 -15.886 1.00 97.56 96 ASP A CA 1
ATOM 691 C C . ASP A 1 96 ? 5.297 -3.474 -16.065 1.00 97.56 96 ASP A C 1
ATOM 693 O O . ASP A 1 96 ? 5.520 -3.002 -17.177 1.00 97.56 96 ASP A O 1
ATOM 697 N N . GLY A 1 97 ? 5.548 -2.794 -14.945 1.00 96.94 97 GLY A N 1
ATOM 698 C CA . GLY A 1 97 ? 6.144 -1.459 -14.895 1.00 96.94 97 GLY A CA 1
ATOM 699 C C . GLY A 1 97 ? 7.133 -1.289 -13.743 1.00 96.94 97 GLY A C 1
ATOM 700 O O . GLY A 1 97 ? 7.467 -2.247 -13.036 1.00 96.94 97 GLY A O 1
ATOM 701 N N . GLY A 1 98 ? 7.648 -0.067 -13.605 1.00 97.94 98 GLY A N 1
ATOM 702 C CA . GLY A 1 98 ? 8.727 0.279 -12.676 1.00 97.94 98 GLY A CA 1
ATOM 703 C C . GLY A 1 98 ? 8.245 0.992 -11.411 1.00 97.94 98 GLY A C 1
ATOM 704 O O . GLY A 1 98 ? 7.219 0.647 -10.828 1.00 97.94 98 GLY A O 1
ATOM 705 N N . HIS A 1 99 ? 9.002 2.011 -10.993 1.00 98.31 99 HIS A N 1
ATOM 706 C CA . HIS A 1 99 ? 8.666 2.857 -9.846 1.00 98.31 99 HIS A CA 1
ATOM 707 C C . HIS A 1 99 ? 7.662 3.955 -10.220 1.00 98.31 99 HIS A C 1
ATOM 709 O O . HIS A 1 99 ? 8.014 5.129 -10.353 1.00 98.31 99 HIS A O 1
ATOM 715 N N . GLU A 1 100 ? 6.409 3.571 -10.429 1.00 97.50 100 GLU A N 1
ATOM 716 C CA . GLU A 1 100 ? 5.351 4.474 -10.883 1.00 97.50 100 GLU A CA 1
ATOM 717 C C . GLU A 1 100 ? 3.982 4.101 -10.308 1.00 97.50 100 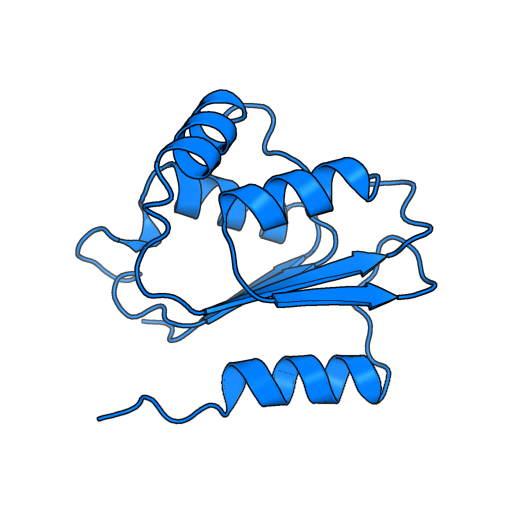GLU A C 1
ATOM 719 O O . GLU A 1 100 ? 3.801 3.051 -9.687 1.00 97.50 100 GLU A O 1
ATOM 724 N N . VAL A 1 101 ? 3.009 4.990 -10.503 1.00 98.12 101 VAL A N 1
ATOM 725 C CA . VAL A 1 101 ? 1.597 4.707 -10.235 1.00 98.12 101 VAL A CA 1
ATOM 726 C C . VAL A 1 101 ? 0.977 4.245 -11.554 1.00 98.12 101 VAL A C 1
ATOM 728 O O . VAL A 1 101 ? 0.980 5.035 -12.500 1.00 98.12 101 VAL A O 1
ATOM 731 N N . PRO A 1 102 ? 0.470 3.004 -11.659 1.00 97.62 102 PRO A N 1
ATOM 732 C CA . PRO A 1 102 ? -0.131 2.532 -12.898 1.00 97.62 102 PRO A CA 1
ATOM 733 C C . PRO A 1 102 ? -1.451 3.271 -13.156 1.00 97.62 102 PRO A C 1
ATOM 735 O O . PRO A 1 102 ? -2.241 3.500 -12.243 1.00 97.62 102 PRO A O 1
ATOM 738 N N . LEU A 1 103 ? -1.682 3.665 -14.407 1.00 97.00 103 LEU A N 1
ATOM 739 C CA . LEU A 1 103 ? -2.863 4.436 -14.831 1.00 97.00 103 LEU A CA 1
ATOM 740 C C . LEU A 1 103 ? -3.583 3.787 -16.022 1.00 97.00 103 LEU A C 1
ATOM 742 O O . LEU A 1 103 ? -4.394 4.436 -16.682 1.00 97.00 103 LEU A O 1
ATOM 746 N N . ASP A 1 104 ? -3.254 2.531 -16.326 1.00 96.62 104 ASP A N 1
ATOM 747 C CA . ASP A 1 104 ? -3.959 1.765 -17.346 1.00 96.62 104 ASP A CA 1
ATOM 748 C C . ASP A 1 104 ? -5.375 1.384 -16.888 1.00 96.62 104 ASP A C 1
ATOM 750 O O . ASP A 1 104 ? -5.774 1.587 -15.738 1.00 96.62 104 ASP A O 1
ATOM 754 N N . GLU A 1 105 ? -6.162 0.853 -17.820 1.00 97.81 105 GLU A N 1
ATOM 755 C CA . GLU A 1 105 ? -7.560 0.499 -17.571 1.00 97.81 105 GLU A CA 1
ATOM 756 C C . GLU A 1 105 ? -7.710 -0.495 -16.409 1.00 97.81 105 GLU A C 1
ATOM 758 O O . GLU A 1 105 ? -8.593 -0.324 -15.569 1.00 97.81 105 GLU A O 1
ATOM 763 N N . ALA A 1 106 ? -6.796 -1.462 -16.293 1.00 97.44 106 ALA A N 1
ATOM 764 C CA . ALA A 1 106 ? -6.821 -2.465 -15.234 1.00 97.44 106 ALA A CA 1
ATOM 765 C C . ALA A 1 106 ? -6.509 -1.861 -13.852 1.00 97.44 106 ALA A C 1
ATOM 767 O O . ALA A 1 106 ? -7.162 -2.196 -12.862 1.00 97.44 106 ALA A O 1
ATOM 768 N N . ALA A 1 107 ? -5.556 -0.931 -13.771 1.00 97.38 107 ALA A N 1
ATOM 769 C CA . ALA A 1 107 ? -5.256 -0.204 -12.543 1.00 97.38 107 ALA A CA 1
ATOM 770 C C . ALA A 1 107 ? -6.423 0.694 -12.121 1.00 97.38 107 ALA A C 1
ATOM 772 O O . ALA A 1 107 ? -6.817 0.689 -10.952 1.00 97.38 107 ALA A O 1
ATOM 773 N N . LEU A 1 108 ? -7.023 1.425 -13.066 1.00 97.62 108 LEU A N 1
ATOM 774 C CA . LEU A 1 108 ? -8.195 2.262 -12.799 1.00 97.62 108 LEU A CA 1
ATOM 775 C C . LEU A 1 108 ? -9.399 1.430 -12.331 1.00 97.62 108 LEU A C 1
ATOM 777 O O . LEU A 1 108 ? -10.127 1.861 -11.429 1.00 97.62 108 LEU A O 1
ATOM 781 N N . GLU A 1 109 ? -9.591 0.233 -12.886 1.00 97.88 109 GLU A N 1
ATOM 782 C CA . GLU A 1 109 ? -10.603 -0.721 -12.429 1.00 97.88 109 GLU A CA 1
ATOM 783 C C . GLU A 1 109 ? -10.320 -1.210 -11.001 1.00 97.88 109 GLU A C 1
ATOM 785 O O . GLU A 1 109 ? -11.233 -1.226 -10.167 1.00 97.88 109 GLU A O 1
ATOM 790 N N . ALA A 1 110 ? -9.065 -1.532 -10.674 1.00 97.69 110 ALA A N 1
ATOM 791 C CA . ALA A 1 110 ? -8.667 -1.932 -9.324 1.00 97.69 110 ALA A CA 1
ATOM 792 C C . ALA A 1 110 ? -8.908 -0.808 -8.299 1.00 97.69 110 ALA A C 1
ATOM 794 O O . ALA A 1 110 ? -9.488 -1.046 -7.234 1.00 97.69 110 ALA A O 1
ATOM 795 N N . TYR A 1 111 ? -8.541 0.436 -8.631 1.00 97.50 111 TYR A N 1
ATOM 796 C CA . TYR A 1 111 ? -8.807 1.602 -7.782 1.00 97.50 111 TYR A CA 1
ATOM 797 C C . TYR A 1 111 ? -10.305 1.812 -7.569 1.00 97.50 111 TYR A C 1
ATOM 799 O O . TYR A 1 111 ? -10.760 1.978 -6.436 1.00 97.50 111 TYR A O 1
ATOM 807 N N . SER A 1 112 ? -11.085 1.765 -8.648 1.00 95.69 112 SER A N 1
ATOM 808 C CA . SER A 1 112 ? -12.535 1.959 -8.591 1.00 95.69 112 SER A CA 1
ATOM 809 C C . SER A 1 112 ? -13.215 0.862 -7.774 1.00 95.69 112 SER A C 1
ATOM 811 O O . SER A 1 112 ? -14.083 1.155 -6.954 1.00 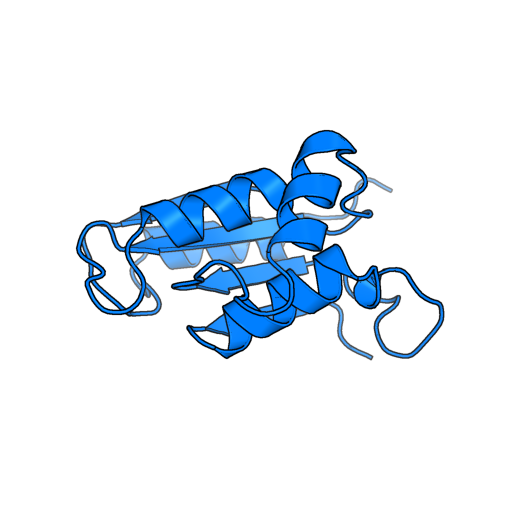95.69 112 SER A O 1
ATOM 813 N N . SER A 1 113 ? -12.778 -0.387 -7.931 1.00 95.44 113 SER A N 1
ATOM 814 C CA . SER A 1 113 ? -13.285 -1.535 -7.174 1.00 95.44 113 SER A CA 1
ATOM 815 C C . SER A 1 113 ? -13.032 -1.403 -5.674 1.00 95.44 113 SER A C 1
ATOM 817 O O . SER A 1 113 ? -13.906 -1.744 -4.878 1.00 95.44 113 SER A O 1
ATOM 819 N N . LEU A 1 114 ? -11.877 -0.870 -5.264 1.00 95.06 114 LEU A N 1
ATOM 820 C CA . LEU A 1 114 ? -11.608 -0.580 -3.855 1.00 95.06 114 LEU A CA 1
ATOM 821 C C . LEU A 1 114 ? -12.498 0.559 -3.330 1.00 95.06 114 LEU A C 1
ATOM 823 O O . LEU A 1 114 ? -13.104 0.438 -2.263 1.00 95.06 114 LEU A O 1
ATOM 827 N N . LEU A 1 115 ? -12.552 1.674 -4.065 1.00 92.88 115 LEU A N 1
ATOM 828 C CA . LEU A 1 115 ? -13.158 2.924 -3.599 1.00 92.88 115 LEU A CA 1
ATOM 829 C C . LEU A 1 115 ? -14.690 2.899 -3.626 1.00 92.88 115 LEU A C 1
ATOM 831 O O . LEU A 1 115 ? -15.326 3.487 -2.755 1.00 92.88 115 LEU A O 1
ATOM 835 N N . LEU A 1 116 ? -15.291 2.217 -4.603 1.00 90.31 116 LEU A N 1
ATOM 836 C CA . LEU A 1 116 ? -16.742 2.193 -4.811 1.00 90.31 116 LEU A CA 1
ATOM 837 C C . LEU A 1 116 ? -17.441 1.013 -4.130 1.00 90.31 116 LEU A C 1
ATOM 839 O O . LEU A 1 116 ? -18.669 0.907 -4.209 1.00 90.31 116 LEU A O 1
ATOM 843 N N . ARG A 1 117 ? -16.703 0.127 -3.446 1.00 81.12 117 ARG A N 1
ATOM 844 C CA . ARG A 1 117 ? -17.321 -0.923 -2.629 1.00 81.12 117 ARG A CA 1
ATOM 845 C C . ARG A 1 117 ? -18.202 -0.284 -1.559 1.00 81.12 117 ARG A C 1
ATOM 847 O O . ARG A 1 117 ? -17.702 0.381 -0.645 1.00 81.12 117 ARG A O 1
ATOM 854 N N . LYS A 1 118 ? -19.511 -0.522 -1.669 1.00 61.28 118 LYS A N 1
ATOM 855 C CA . LYS A 1 118 ? -20.477 -0.189 -0.618 1.00 61.28 118 LYS A CA 1
ATOM 856 C C . LYS A 1 118 ? -20.088 -0.945 0.650 1.00 61.28 118 LYS A C 1
ATOM 858 O O . LYS A 1 118 ? -19.687 -2.102 0.573 1.00 61.28 118 LYS A O 1
ATOM 863 N N . GLU A 1 119 ? -20.134 -0.262 1.786 1.00 63.03 119 GLU A N 1
ATOM 864 C CA . GLU A 1 119 ? -20.026 -0.928 3.081 1.00 63.03 119 GLU A CA 1
ATOM 865 C C . GLU A 1 119 ? -21.240 -1.857 3.219 1.00 63.03 119 GLU A C 1
ATOM 867 O O . GLU A 1 119 ? -22.369 -1.427 2.964 1.00 63.03 119 GLU A O 1
ATOM 872 N N . ASP A 1 120 ? -21.010 -3.133 3.537 1.00 50.84 120 ASP A N 1
ATOM 873 C CA . ASP A 1 120 ? -22.099 -4.015 3.953 1.00 50.84 120 ASP A CA 1
ATOM 874 C C . ASP A 1 120 ? -22.653 -3.433 5.261 1.00 50.84 120 ASP A C 1
ATOM 876 O O . ASP A 1 120 ? -21.919 -3.296 6.242 1.00 50.84 120 ASP A O 1
ATOM 880 N N . ALA A 1 121 ? -23.907 -2.976 5.201 1.00 35.31 121 ALA A N 1
ATOM 881 C CA . ALA A 1 121 ? -24.616 -2.304 6.289 1.00 35.31 121 ALA A CA 1
ATOM 882 C C . ALA A 1 121 ? -24.898 -3.230 7.479 1.00 35.31 121 ALA A C 1
ATOM 884 O O . ALA A 1 121 ? -25.188 -4.426 7.242 1.00 35.31 121 ALA A O 1
#

Sequence (121 aa):
PFDGILGFSQGAILVAALVALGELRKDGAMASCKSLILAGAAVPGPFRREIAELAESGDRGGFRALHTIGRADTMNPPEGAREVARAVGGEVFEFDGGHEVPLDEAALEAYSSLLLRKEDA

Organism: Symbiodinium pilosum (NCBI:txid2952)

Secondary structure (DSSP, 8-state):
--SEEEEETHHHHHHHHHHHTTTTTSSSTTTT--EEEEES----GGGHHHHHHHHHH----S-EEEEEEETT-SSS-HHHHHHHHHHH-SEEEEES-SSS---SHHHHHHHHHHHS-----

pLDDT: mean 93.02, std 10.09, range [35.31, 98.69]

Radius of gyration: 13.55 Å; chains: 1; bounding box: 39×26×36 Å

InterPro domains:
  IPR005645 Serine hydrolase domain [PF03959] (1-108)
  IPR029058 Alpha/Beta hydrolase fold [G3DSA:3.40.50.1820] (1-119)
  IPR029058 Alpha/Beta hydrolase fold [SSF53474] (4-107)
  IPR050593 Lovastatin nonaketide synthase thioesterase [PTHR48070] (1-115)

Foldseek 3Di:
DDQEDEAAEVGLQVVLQCQLVCVCCDPDPNVNHAEYERELYFHNPVCNVSLVVLLVVVPRDRHAYEYEAACAEPPHHRVRSVSSCSRNDHHYHYDPHYRDQDDDPVSVVVVCVRPVDDDPD